Protein AF-A0A7S3YAM1-F1 (afdb_monomer_lite)

Radius of gyration: 39.1 Å; chains: 1; bounding box: 79×46×113 Å

Organism: Heterosigma akashiwo (NCBI:txid2829)

Foldseek 3Di:
DDDPPLVVCLVVLQVVLVVCLVVVNLVSSLVSLVSSLVSLVVVLVPDPDPVVSVVSVVVSVVSVVVSVVSVVVVVVVVPPPDPPDPPDPPPPDDDPDVVPDDDPDPDDDPDDDDDPPVPPDDDDPDDDDDDDDDDDDDDDDD

Sequence (142 aa):
MAVPKAIAELPDIMKISREHALLGNYDKALEYNKKALTRMSQFISTLSDPSRKAKWESIRGEIQEEMDLVQSIADELSSIPKFPGNPKPSITAPDKDPDVWDPPTPREGDGGGDLPAWARGFEPKGGHNDGFRNVGGGRGGF

Secondary structure (DSSP, 8-state):
-PPPHHHHTHHHHHHHHHHHHHTT-HHHHHHHHHHHHHHHHHHHHH---HHHHHHHHHHHHHHHHHHHHHHHHHHHHHHS----PPP---TTS----TTSPPPPPP-----S----GGGS-----------------PPP--

Structure (mmCIF, N/CA/C/O backbone):
data_AF-A0A7S3YAM1-F1
#
_entry.id   AF-A0A7S3YAM1-F1
#
loop_
_atom_site.group_PDB
_atom_site.id
_atom_site.type_symbol
_atom_site.la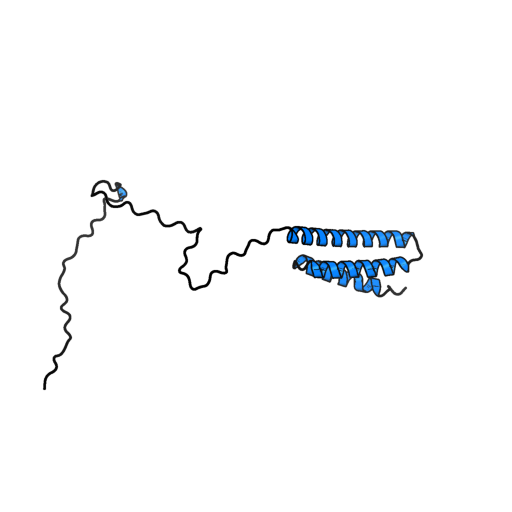bel_atom_id
_atom_site.label_alt_id
_atom_site.label_comp_id
_atom_site.label_asym_id
_atom_site.label_entity_id
_atom_site.label_seq_id
_atom_site.pdbx_PDB_ins_code
_atom_site.Cartn_x
_atom_site.Cartn_y
_atom_site.Cartn_z
_atom_site.occupancy
_atom_site.B_iso_or_equiv
_atom_site.auth_seq_id
_atom_site.auth_comp_id
_atom_site.auth_asym_id
_atom_site.auth_atom_id
_atom_site.pdbx_PDB_model_num
ATOM 1 N N . MET A 1 1 ? -19.502 -11.930 18.952 1.00 46.62 1 MET A N 1
ATOM 2 C CA . MET A 1 1 ? -19.482 -10.634 18.238 1.00 46.62 1 MET A CA 1
ATOM 3 C C . MET A 1 1 ? -19.142 -10.934 16.791 1.00 46.62 1 MET A C 1
ATOM 5 O O . MET A 1 1 ? -18.080 -11.494 16.557 1.00 46.62 1 MET A O 1
ATOM 9 N N . ALA A 1 2 ? -20.053 -10.683 15.850 1.00 51.91 2 ALA A N 1
ATOM 10 C CA . ALA A 1 2 ? -19.755 -10.869 14.432 1.00 51.91 2 ALA A CA 1
ATOM 11 C C . ALA A 1 2 ? -18.686 -9.850 14.019 1.00 51.91 2 ALA A C 1
ATOM 13 O O . ALA A 1 2 ? -18.812 -8.667 14.341 1.00 51.91 2 ALA A O 1
ATOM 14 N N . VAL A 1 3 ? -17.625 -10.308 13.356 1.00 61.12 3 VAL A N 1
ATOM 15 C CA . VAL A 1 3 ? -16.639 -9.398 12.770 1.00 61.12 3 VAL A CA 1
ATOM 16 C C . VAL A 1 3 ? -17.356 -8.676 11.630 1.00 61.12 3 VAL A C 1
ATOM 18 O O . VAL A 1 3 ? -17.924 -9.349 10.765 1.00 61.12 3 VAL A O 1
ATOM 21 N N . PRO A 1 4 ? -17.417 -7.337 11.627 1.00 71.81 4 PRO A N 1
ATOM 22 C CA . PRO A 1 4 ? -18.071 -6.621 10.547 1.00 71.81 4 PRO A CA 1
ATOM 23 C C . PRO A 1 4 ? -17.416 -7.016 9.226 1.00 71.81 4 PRO A C 1
ATOM 25 O O . PRO A 1 4 ? -16.189 -7.049 9.118 1.00 71.81 4 PRO A O 1
ATOM 28 N N . LYS A 1 5 ? -18.245 -7.306 8.218 1.00 72.31 5 LYS A N 1
ATOM 29 C CA . LYS A 1 5 ? -17.811 -7.737 6.880 1.00 72.31 5 LYS A CA 1
ATOM 30 C C . LYS A 1 5 ? -16.713 -6.834 6.296 1.00 72.31 5 LYS A C 1
ATOM 32 O O . LYS A 1 5 ? -15.823 -7.319 5.612 1.00 72.31 5 LYS A O 1
ATOM 37 N N . ALA A 1 6 ? -16.737 -5.545 6.649 1.00 71.50 6 ALA A N 1
ATOM 38 C CA . ALA A 1 6 ? -15.722 -4.559 6.286 1.00 71.50 6 ALA A CA 1
ATOM 39 C C . ALA A 1 6 ? -14.285 -4.955 6.678 1.00 71.50 6 ALA A C 1
ATOM 41 O O . ALA A 1 6 ? -13.365 -4.656 5.926 1.00 71.50 6 ALA A O 1
ATOM 42 N N . ILE A 1 7 ? -14.091 -5.631 7.816 1.00 82.38 7 ILE A N 1
ATOM 43 C CA . ILE A 1 7 ? -12.772 -6.106 8.261 1.00 82.38 7 ILE A CA 1
ATOM 44 C C . ILE A 1 7 ? -12.440 -7.487 7.713 1.00 82.38 7 ILE A C 1
ATOM 46 O O . ILE A 1 7 ? -11.275 -7.762 7.451 1.00 82.38 7 ILE A O 1
ATOM 50 N N . ALA A 1 8 ? -13.438 -8.350 7.527 1.00 87.50 8 ALA A N 1
ATOM 51 C CA . ALA A 1 8 ? -13.202 -9.704 7.033 1.00 87.50 8 ALA A CA 1
ATOM 52 C C . ALA A 1 8 ? -12.570 -9.710 5.629 1.00 87.50 8 ALA A C 1
ATOM 54 O O . ALA A 1 8 ? -11.715 -10.541 5.356 1.00 87.50 8 ALA A O 1
ATOM 55 N N . GLU A 1 9 ? -12.953 -8.758 4.773 1.00 89.62 9 GLU A N 1
ATOM 56 C CA . GLU A 1 9 ? -12.433 -8.616 3.403 1.00 89.62 9 GLU A CA 1
ATOM 57 C C . GLU A 1 9 ? -11.107 -7.831 3.329 1.00 89.62 9 GLU A C 1
ATOM 59 O O . GLU A 1 9 ? -10.471 -7.792 2.277 1.00 89.62 9 GLU A O 1
ATOM 64 N N . LEU A 1 10 ? -10.680 -7.172 4.414 1.00 93.06 10 LEU A N 1
ATOM 65 C CA . LEU A 1 10 ? -9.502 -6.295 4.412 1.00 93.06 10 LEU A CA 1
ATOM 66 C C . LEU A 1 10 ? -8.197 -7.029 4.039 1.00 93.06 10 LEU A C 1
ATOM 68 O O . LEU A 1 10 ? -7.457 -6.494 3.210 1.00 93.06 10 LEU A O 1
ATOM 72 N N . PRO A 1 11 ? -7.900 -8.231 4.579 1.00 93.75 11 PRO A N 1
ATOM 73 C CA . PRO A 1 11 ? -6.684 -8.959 4.221 1.00 93.75 11 PRO A CA 1
ATOM 74 C C . PRO A 1 11 ? -6.625 -9.306 2.732 1.00 93.75 11 PRO A C 1
ATOM 76 O O . PRO A 1 11 ? -5.567 -9.176 2.119 1.00 93.75 11 PRO A O 1
ATOM 79 N N . ASP A 1 12 ? -7.760 -9.685 2.141 1.00 95.44 12 ASP A N 1
ATOM 80 C CA . ASP A 1 12 ? -7.846 -10.025 0.719 1.00 95.44 12 ASP A CA 1
ATOM 81 C C . ASP A 1 12 ? -7.603 -8.791 -0.156 1.00 95.44 12 ASP A C 1
ATOM 83 O O . ASP A 1 12 ? -6.847 -8.852 -1.124 1.00 95.44 12 ASP A O 1
ATOM 87 N N . ILE A 1 13 ? -8.180 -7.644 0.217 1.00 95.12 13 ILE A N 1
ATOM 88 C CA . ILE A 1 13 ? -7.960 -6.370 -0.484 1.00 95.12 13 ILE A CA 1
ATOM 89 C C . ILE A 1 13 ? -6.477 -5.973 -0.432 1.00 95.12 13 ILE A C 1
ATOM 91 O O . ILE A 1 13 ? -5.911 -5.615 -1.464 1.00 95.12 13 ILE A O 1
ATOM 95 N N . MET A 1 14 ? -5.837 -6.070 0.738 1.00 96.56 14 MET A N 1
ATOM 96 C CA . MET A 1 14 ? -4.410 -5.750 0.891 1.00 96.56 14 MET A CA 1
ATOM 97 C C . MET A 1 14 ? -3.519 -6.705 0.097 1.00 96.56 14 MET A C 1
ATOM 99 O O . MET A 1 14 ? -2.543 -6.277 -0.515 1.00 96.56 14 MET A O 1
ATOM 103 N N . LYS A 1 15 ? -3.860 -7.997 0.063 1.00 97.19 15 LYS A N 1
ATOM 104 C CA . LYS A 1 15 ? -3.125 -8.984 -0.729 1.00 97.19 15 LYS A CA 1
ATOM 105 C C . LYS A 1 15 ? -3.174 -8.646 -2.221 1.00 97.19 15 LYS A C 1
ATOM 107 O O . LYS A 1 15 ? -2.126 -8.583 -2.855 1.00 97.19 15 LYS A O 1
ATOM 112 N N . ILE A 1 16 ? -4.363 -8.351 -2.749 1.00 97.38 16 ILE A N 1
ATOM 113 C CA . ILE A 1 16 ? -4.549 -7.964 -4.156 1.00 97.38 16 ILE A CA 1
ATOM 114 C C . ILE A 1 16 ? -3.800 -6.659 -4.474 1.00 97.38 16 ILE A C 1
ATOM 116 O O . ILE A 1 16 ? -3.169 -6.549 -5.525 1.00 97.38 16 ILE A O 1
ATOM 120 N N . SER A 1 17 ? -3.831 -5.683 -3.561 1.00 97.25 17 SER A N 1
ATOM 121 C CA . SER A 1 17 ? -3.077 -4.431 -3.702 1.00 97.25 17 SER A CA 1
ATOM 122 C C . SER A 1 17 ? -1.575 -4.684 -3.883 1.00 97.25 17 SER A C 1
ATOM 124 O O . SER A 1 17 ? -0.971 -4.233 -4.859 1.00 97.25 17 SER A O 1
ATOM 126 N N . ARG A 1 18 ? -0.987 -5.488 -2.989 1.00 97.62 18 ARG A N 1
ATOM 127 C CA . ARG A 1 18 ? 0.440 -5.841 -3.015 1.00 97.62 18 ARG A CA 1
ATOM 128 C C . ARG A 1 18 ? 0.822 -6.642 -4.249 1.00 97.62 18 ARG A C 1
ATOM 130 O O . ARG A 1 18 ? 1.869 -6.387 -4.833 1.00 97.62 18 ARG A O 1
ATOM 137 N N . GLU A 1 19 ? -0.025 -7.575 -4.676 1.00 98.06 19 GLU A N 1
ATOM 138 C CA . GLU A 1 19 ? 0.176 -8.316 -5.924 1.00 98.06 19 GLU A CA 1
ATOM 139 C C . GLU A 1 19 ? 0.239 -7.364 -7.124 1.00 98.06 19 GLU A C 1
ATOM 141 O O . GLU A 1 19 ? 1.152 -7.462 -7.941 1.00 98.06 19 GLU A O 1
ATOM 146 N N . HIS A 1 20 ? -0.668 -6.388 -7.208 1.00 97.69 20 HIS A N 1
ATOM 147 C CA . HIS A 1 20 ? -0.623 -5.383 -8.269 1.00 97.69 20 HIS A CA 1
ATOM 148 C C . HIS A 1 20 ? 0.626 -4.500 -8.207 1.00 97.69 20 HIS A C 1
ATOM 150 O O . HIS A 1 20 ? 1.226 -4.258 -9.256 1.00 97.69 20 HIS A O 1
ATOM 156 N N . ALA A 1 21 ? 1.047 -4.071 -7.015 1.00 97.12 21 ALA A N 1
ATOM 157 C CA . ALA A 1 21 ? 2.267 -3.284 -6.838 1.00 97.12 21 ALA A CA 1
ATOM 158 C C . ALA A 1 21 ? 3.518 -4.064 -7.280 1.00 97.12 21 ALA A C 1
ATOM 160 O O . ALA A 1 21 ? 4.353 -3.530 -8.008 1.00 97.12 21 ALA A O 1
ATOM 161 N N . LEU A 1 22 ? 3.616 -5.348 -6.915 1.00 97.00 22 LEU A N 1
ATOM 162 C CA . LEU A 1 22 ? 4.724 -6.228 -7.308 1.00 97.00 22 LEU A CA 1
ATOM 163 C C . LEU A 1 22 ? 4.761 -6.509 -8.815 1.00 97.00 22 LEU A C 1
ATOM 165 O O . LEU A 1 22 ? 5.835 -6.705 -9.375 1.00 97.00 22 LEU A O 1
ATOM 169 N N . LEU A 1 23 ? 3.605 -6.505 -9.483 1.00 97.38 23 LEU A N 1
ATOM 170 C CA . LEU A 1 23 ? 3.502 -6.636 -10.940 1.00 97.38 23 LEU A CA 1
ATOM 171 C C . LEU A 1 23 ? 3.695 -5.299 -11.683 1.00 97.38 23 LEU A C 1
ATOM 173 O O . LEU A 1 23 ? 3.522 -5.251 -12.901 1.00 97.38 23 LEU A O 1
ATOM 177 N N . GLY A 1 24 ? 4.013 -4.211 -10.971 1.00 95.50 24 GLY A N 1
ATOM 178 C CA . GLY A 1 24 ? 4.215 -2.876 -11.543 1.00 95.50 24 GLY A CA 1
ATOM 179 C C . GLY A 1 24 ? 2.927 -2.162 -11.966 1.00 95.50 24 GLY A C 1
ATOM 180 O O . GLY A 1 24 ? 2.978 -1.137 -12.642 1.00 95.50 24 GLY A O 1
ATOM 181 N N . ASN A 1 25 ? 1.754 -2.681 -11.591 1.00 97.00 25 ASN A N 1
ATOM 182 C CA . ASN A 1 25 ? 0.471 -2.031 -11.848 1.00 97.00 25 ASN A CA 1
ATOM 183 C C . ASN A 1 25 ? 0.091 -1.117 -10.674 1.00 97.00 25 ASN A C 1
ATOM 185 O O . ASN A 1 25 ? -0.807 -1.427 -9.885 1.00 97.00 25 ASN A O 1
ATOM 189 N N . TYR A 1 26 ? 0.808 0.001 -10.553 1.00 97.31 26 TYR A N 1
ATOM 190 C CA . TYR A 1 26 ? 0.658 0.932 -9.433 1.00 97.31 26 TYR A CA 1
ATOM 191 C C . TYR A 1 26 ? -0.725 1.596 -9.391 1.00 97.31 26 TYR A C 1
ATOM 193 O O . TYR A 1 26 ? -1.276 1.755 -8.308 1.00 97.31 26 TYR A O 1
ATOM 201 N N . ASP A 1 27 ? -1.352 1.871 -10.540 1.00 96.25 27 ASP A N 1
ATOM 202 C CA . ASP A 1 27 ? -2.709 2.438 -10.598 1.00 96.25 27 ASP A CA 1
ATOM 203 C C . ASP A 1 27 ? -3.739 1.536 -9.903 1.00 96.25 27 ASP A C 1
ATOM 205 O O . ASP A 1 27 ? -4.510 1.990 -9.052 1.00 96.25 27 ASP A O 1
ATOM 209 N N . LYS A 1 28 ? -3.722 0.231 -10.216 1.00 97.19 28 LYS A N 1
ATOM 210 C CA . LYS A 1 28 ? -4.608 -0.737 -9.555 1.00 97.19 28 LYS A CA 1
ATOM 211 C C . LYS A 1 28 ? -4.255 -0.898 -8.082 1.00 97.19 28 LYS A C 1
ATOM 213 O O . LYS A 1 28 ? -5.161 -0.944 -7.254 1.00 97.19 28 LYS A O 1
ATOM 218 N N . ALA A 1 29 ? -2.968 -0.968 -7.740 1.00 97.06 29 ALA A N 1
ATOM 219 C CA . ALA A 1 29 ? -2.535 -1.060 -6.346 1.00 97.06 29 ALA A CA 1
ATOM 220 C C . ALA A 1 29 ? -3.061 0.123 -5.508 1.00 97.06 29 ALA A C 1
ATOM 222 O O . ALA A 1 29 ? -3.646 -0.074 -4.443 1.00 97.06 29 ALA A O 1
ATOM 223 N N . LEU A 1 30 ? -2.966 1.351 -6.029 1.00 97.38 30 LEU A N 1
ATOM 224 C CA . LEU A 1 30 ? -3.497 2.552 -5.378 1.00 97.38 30 LEU A CA 1
ATOM 225 C C . LEU A 1 30 ? -5.018 2.495 -5.187 1.00 97.38 30 LEU A C 1
ATOM 227 O O . LEU A 1 30 ? -5.516 2.907 -4.138 1.00 97.38 30 LEU A O 1
ATOM 231 N N . GLU A 1 31 ? -5.773 1.977 -6.158 1.00 97.69 31 GLU A N 1
ATOM 232 C CA . GLU A 1 31 ? -7.226 1.801 -6.026 1.00 97.69 31 GLU A CA 1
ATOM 233 C C . GLU A 1 31 ? -7.581 0.840 -4.877 1.00 97.69 31 GLU A C 1
ATOM 235 O O . GLU A 1 31 ? -8.434 1.150 -4.035 1.00 97.69 31 GLU A O 1
ATOM 240 N N . TYR A 1 32 ? -6.892 -0.303 -4.791 1.00 97.19 32 TYR A N 1
ATOM 241 C CA . TYR A 1 32 ? -7.113 -1.274 -3.719 1.00 97.19 32 TYR A CA 1
ATOM 242 C C . TYR A 1 32 ? -6.677 -0.741 -2.347 1.00 97.19 32 TYR A C 1
ATOM 244 O O . TYR A 1 32 ? -7.409 -0.941 -1.374 1.00 97.19 32 TYR A O 1
ATOM 252 N N . ASN A 1 33 ? -5.573 0.007 -2.257 1.00 96.19 33 ASN A N 1
ATOM 253 C CA . ASN A 1 33 ? -5.161 0.675 -1.016 1.00 96.19 33 ASN A CA 1
ATOM 254 C C . ASN A 1 33 ? -6.200 1.709 -0.544 1.00 96.19 33 ASN A C 1
ATOM 256 O O . ASN A 1 33 ? -6.609 1.694 0.619 1.00 96.19 33 ASN A O 1
ATOM 260 N N . LYS A 1 34 ? -6.735 2.544 -1.446 1.00 96.62 34 LYS A N 1
ATOM 261 C CA . LYS A 1 34 ? -7.821 3.494 -1.122 1.00 96.62 34 LYS A CA 1
ATOM 262 C C . LYS A 1 34 ? -9.083 2.780 -0.636 1.00 96.62 34 LYS A C 1
ATOM 264 O O . LYS A 1 34 ? -9.742 3.226 0.312 1.00 96.62 34 LYS A O 1
ATOM 269 N N . LYS A 1 35 ? -9.418 1.642 -1.252 1.00 95.56 35 LYS A N 1
ATOM 270 C CA . LYS A 1 35 ? -10.530 0.787 -0.820 1.00 95.56 35 LYS A CA 1
ATOM 271 C C . LYS A 1 35 ? -10.292 0.228 0.586 1.00 95.56 35 LYS A C 1
ATOM 273 O O . LYS A 1 35 ? -11.210 0.280 1.407 1.00 95.56 35 LYS A O 1
ATOM 278 N N . ALA A 1 36 ? -9.084 -0.257 0.882 1.00 95.50 36 ALA A N 1
ATOM 279 C CA . ALA A 1 36 ? -8.700 -0.747 2.206 1.00 95.50 36 ALA A CA 1
ATOM 280 C C . ALA A 1 36 ? -8.820 0.352 3.276 1.00 95.50 36 ALA A C 1
ATOM 282 O O . ALA A 1 36 ? -9.495 0.144 4.286 1.00 95.50 36 ALA A O 1
ATOM 283 N N . LEU A 1 37 ? -8.279 1.548 3.015 1.00 95.38 37 LEU A N 1
ATOM 284 C CA . LEU A 1 37 ? -8.393 2.706 3.910 1.00 95.38 37 LEU A CA 1
ATOM 285 C C . LEU A 1 37 ? -9.851 3.078 4.187 1.00 95.38 37 LEU A C 1
ATOM 287 O O . LEU A 1 37 ? -10.234 3.280 5.338 1.00 95.38 37 LEU A O 1
ATOM 291 N N . THR A 1 38 ? -10.692 3.096 3.153 1.00 94.38 38 THR A N 1
ATOM 292 C CA . THR A 1 38 ? -12.120 3.410 3.299 1.00 94.38 38 THR A CA 1
ATOM 293 C C . THR A 1 38 ? -12.831 2.390 4.191 1.00 94.38 38 THR A C 1
ATOM 295 O O . THR A 1 38 ? -13.585 2.769 5.091 1.00 94.38 38 THR A O 1
ATOM 298 N N . ARG A 1 39 ? -12.577 1.088 3.990 1.00 92.12 39 ARG A N 1
ATOM 299 C CA . ARG A 1 39 ? -13.130 0.017 4.838 1.00 92.12 39 ARG A CA 1
ATOM 300 C C . ARG A 1 39 ? -12.660 0.133 6.283 1.00 92.12 39 ARG A C 1
ATOM 302 O O . ARG A 1 39 ? -13.461 -0.033 7.203 1.00 92.12 39 ARG A O 1
ATOM 309 N N . MET A 1 40 ? -11.389 0.465 6.474 1.00 92.81 40 MET A N 1
ATOM 310 C CA . MET A 1 40 ? -10.790 0.650 7.786 1.00 92.81 40 MET A CA 1
ATOM 311 C C . MET A 1 40 ? -11.411 1.833 8.536 1.00 92.81 40 MET A C 1
ATOM 313 O O . MET A 1 40 ? -11.838 1.686 9.680 1.00 92.81 40 MET A O 1
ATOM 317 N N . SER A 1 41 ? -11.554 2.988 7.882 1.00 92.75 41 SER A N 1
ATOM 318 C CA . SER A 1 41 ? -12.197 4.168 8.469 1.00 92.75 41 SER A CA 1
ATOM 319 C C . SER A 1 41 ? -13.670 3.921 8.811 1.00 92.75 41 SER A C 1
ATOM 321 O O . SER A 1 41 ? -14.128 4.339 9.875 1.00 92.75 41 SER A O 1
ATOM 323 N N . GLN A 1 42 ? -14.404 3.189 7.961 1.00 91.56 42 GLN A N 1
ATOM 324 C CA . GLN A 1 42 ? -15.775 2.751 8.258 1.00 91.56 42 GLN A CA 1
ATOM 325 C C . GLN A 1 42 ? -15.832 1.866 9.502 1.00 91.56 42 GLN A C 1
ATOM 327 O O . GLN A 1 42 ? -16.756 1.977 10.297 1.00 91.56 42 GLN A O 1
ATOM 332 N N . PHE A 1 43 ? -14.857 0.982 9.695 1.00 91.00 43 PHE A N 1
ATOM 333 C CA . PHE A 1 43 ? -14.817 0.157 10.890 1.00 91.00 43 PHE A CA 1
ATOM 334 C C . PHE A 1 43 ? -14.486 0.971 12.145 1.00 91.00 43 PHE A C 1
ATOM 336 O O . PHE A 1 43 ? -15.174 0.839 13.158 1.00 91.00 43 PHE A O 1
ATOM 343 N N . ILE A 1 44 ? -13.479 1.844 12.083 1.00 91.81 44 ILE A N 1
ATOM 344 C CA . ILE A 1 44 ? -13.066 2.673 13.222 1.00 91.81 44 ILE A CA 1
ATOM 345 C C . ILE A 1 44 ? -14.224 3.555 13.712 1.00 91.81 44 ILE A C 1
ATOM 347 O O . ILE A 1 44 ? -14.400 3.712 14.923 1.00 91.81 44 ILE A O 1
ATOM 351 N N . SER A 1 45 ? -15.060 4.072 12.804 1.00 90.00 45 SER A N 1
ATOM 352 C CA . SER A 1 45 ? -16.225 4.883 13.176 1.00 90.00 45 SER A CA 1
ATOM 353 C C . SER A 1 45 ? -17.298 4.096 13.940 1.00 90.00 45 SER A C 1
ATOM 355 O O . SER A 1 45 ? -17.985 4.677 14.778 1.00 90.00 45 SER A O 1
ATOM 357 N N . THR A 1 46 ? -17.406 2.778 13.726 1.00 89.94 46 THR A N 1
ATOM 358 C CA . THR A 1 46 ? -18.340 1.908 14.472 1.00 89.94 46 THR A CA 1
ATOM 359 C C . THR A 1 46 ? -17.863 1.555 15.878 1.00 89.94 46 THR A C 1
ATOM 361 O O . THR A 1 46 ? -18.654 1.096 16.702 1.00 89.94 46 THR A O 1
ATOM 364 N N . LEU A 1 47 ? -16.578 1.752 16.179 1.00 89.12 47 LEU A N 1
ATOM 365 C CA . LEU A 1 47 ? -16.046 1.476 17.506 1.00 89.12 47 LEU A CA 1
ATOM 366 C C . LEU A 1 47 ? -16.494 2.558 18.495 1.00 89.12 47 LEU A C 1
ATOM 368 O O . LEU A 1 47 ? -16.565 3.742 18.170 1.00 89.12 47 LEU A O 1
ATOM 372 N N . SER A 1 48 ? -16.742 2.166 19.741 1.00 89.88 48 SER A N 1
ATOM 373 C CA . SER A 1 48 ? -17.005 3.104 20.846 1.00 89.88 48 SER A CA 1
ATOM 374 C C . SER A 1 48 ? -15.831 3.186 21.821 1.00 89.88 48 SER A C 1
ATOM 376 O O . SER A 1 48 ? -15.615 4.226 22.430 1.00 89.88 48 SER A O 1
ATOM 378 N N . ASP A 1 49 ? -15.048 2.111 21.931 1.00 91.75 49 ASP A N 1
ATOM 379 C CA . ASP A 1 49 ? -13.921 1.990 22.859 1.00 91.75 49 ASP A CA 1
ATOM 380 C C . ASP A 1 49 ? -12.664 2.735 22.343 1.00 91.75 49 ASP A C 1
ATOM 382 O O . ASP A 1 49 ? -12.131 2.356 21.290 1.00 91.75 49 ASP A O 1
ATOM 386 N N . PRO A 1 50 ? -12.163 3.760 23.067 1.00 90.31 50 PRO A N 1
ATOM 387 C CA . PRO A 1 50 ? -10.983 4.538 22.683 1.00 90.31 50 PRO A CA 1
ATOM 388 C C . PRO A 1 50 ? -9.702 3.709 22.544 1.00 90.31 50 PRO A C 1
ATOM 390 O O . PRO A 1 50 ? -8.929 3.927 21.611 1.00 90.31 50 PRO A O 1
ATOM 393 N N . SER A 1 51 ? -9.485 2.727 23.422 1.00 91.38 51 SER A N 1
ATOM 394 C CA . SER A 1 51 ? -8.266 1.906 23.414 1.00 91.38 51 SER A CA 1
ATOM 395 C C . SER A 1 51 ? -8.206 1.030 22.166 1.00 91.38 51 SER A C 1
ATOM 397 O O . SER A 1 51 ? -7.172 0.906 21.508 1.00 91.38 51 SER A O 1
ATOM 399 N N . ARG A 1 52 ? -9.354 0.459 21.786 1.00 90.19 52 ARG A N 1
ATOM 400 C CA . ARG A 1 52 ? -9.494 -0.278 20.528 1.00 90.19 52 ARG A CA 1
ATOM 401 C C . ARG A 1 52 ? -9.330 0.637 19.324 1.00 90.19 52 ARG A C 1
ATOM 403 O O . ARG A 1 52 ? -8.609 0.261 18.406 1.00 90.19 52 ARG A O 1
ATOM 410 N N . LYS A 1 53 ? -9.951 1.822 19.323 1.00 93.25 53 LYS A N 1
ATOM 411 C CA . LYS A 1 53 ? -9.794 2.795 18.230 1.00 93.25 53 LYS A CA 1
ATOM 412 C C . LYS A 1 53 ? -8.335 3.130 17.964 1.00 93.25 53 LYS A C 1
ATOM 414 O O . LYS A 1 53 ? -7.927 3.050 16.816 1.00 93.25 53 LYS A O 1
ATOM 419 N N . ALA A 1 54 ? -7.555 3.423 19.004 1.00 94.62 54 ALA A N 1
ATOM 420 C CA . ALA A 1 54 ? -6.141 3.763 18.857 1.00 94.62 54 ALA A CA 1
ATOM 421 C C . ALA A 1 54 ? -5.347 2.662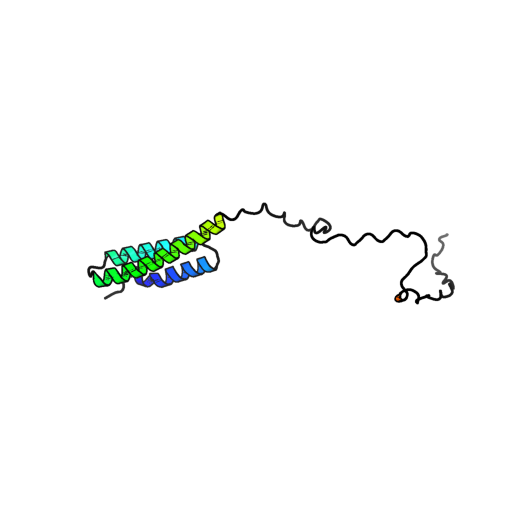 18.133 1.00 94.62 54 ALA A C 1
ATOM 423 O O . ALA A 1 54 ? -4.593 2.946 17.206 1.00 94.62 54 ALA A O 1
ATOM 424 N N . LYS A 1 55 ? -5.578 1.390 18.487 1.00 94.06 55 LYS A N 1
ATOM 425 C CA . LYS A 1 55 ? -4.937 0.254 17.807 1.00 94.06 55 LYS A CA 1
ATOM 426 C C . LY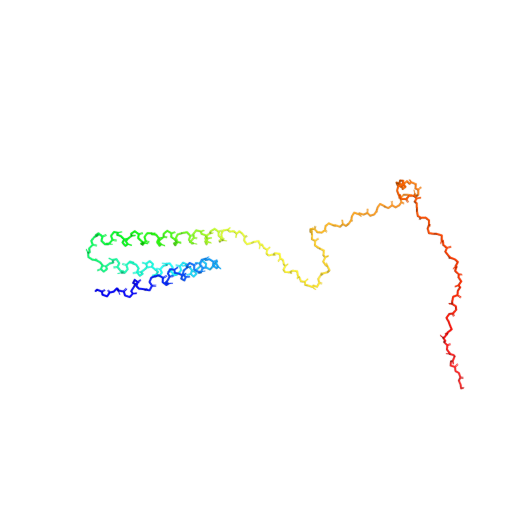S A 1 55 ? -5.293 0.190 16.319 1.00 94.06 55 LYS A C 1
ATOM 428 O O . LYS A 1 55 ? -4.432 -0.071 15.488 1.00 94.06 55 LYS A O 1
ATOM 433 N N . TRP A 1 56 ? -6.562 0.398 15.984 1.00 93.81 56 TRP A N 1
ATOM 434 C CA . TRP A 1 56 ? -7.019 0.339 14.597 1.00 93.81 56 TRP A CA 1
ATOM 435 C C . TRP A 1 56 ? -6.601 1.573 13.785 1.00 93.81 56 TRP A C 1
ATOM 437 O O . TRP A 1 56 ? -6.297 1.433 12.606 1.00 93.81 56 TRP A O 1
ATOM 447 N N . GLU A 1 57 ? -6.499 2.750 14.402 1.00 95.31 57 GLU A N 1
ATOM 448 C CA . GLU A 1 57 ? -5.895 3.932 13.771 1.00 95.31 57 GLU A CA 1
ATOM 449 C C . GLU A 1 57 ? -4.409 3.710 13.459 1.00 95.31 57 GLU A C 1
ATOM 451 O O . GLU A 1 57 ? -3.963 4.100 12.387 1.00 95.31 57 GLU A O 1
ATOM 456 N N . SER A 1 58 ? -3.659 3.010 14.321 1.00 96.19 58 SER A N 1
ATOM 457 C CA . SER A 1 58 ? -2.267 2.627 14.023 1.00 96.19 58 SER A CA 1
ATOM 458 C C . SER A 1 58 ? -2.172 1.791 12.744 1.00 96.19 58 SER A C 1
ATOM 460 O O . SER A 1 58 ? -1.424 2.133 11.836 1.00 96.19 58 SER A O 1
ATOM 462 N N . ILE A 1 59 ? -2.993 0.741 12.631 1.00 94.38 59 ILE A N 1
ATOM 463 C CA . ILE A 1 59 ? -3.017 -0.127 11.439 1.00 94.38 59 ILE A CA 1
ATOM 464 C C . ILE A 1 59 ? -3.456 0.662 10.197 1.00 94.38 59 ILE A C 1
ATOM 466 O O . ILE A 1 59 ? -2.961 0.436 9.099 1.00 94.38 59 ILE A O 1
ATOM 470 N N . ARG A 1 60 ? -4.393 1.605 10.347 1.00 95.06 60 ARG A N 1
ATOM 471 C CA . ARG A 1 60 ? -4.781 2.502 9.251 1.00 95.06 60 ARG A CA 1
ATOM 472 C C . ARG A 1 60 ? -3.599 3.367 8.800 1.00 95.06 60 ARG A C 1
ATOM 474 O O . ARG A 1 60 ? -3.461 3.575 7.600 1.00 95.06 60 ARG A O 1
ATOM 481 N N . GLY A 1 61 ? -2.780 3.844 9.737 1.00 97.19 61 GLY A N 1
ATOM 482 C CA . GLY A 1 61 ? -1.536 4.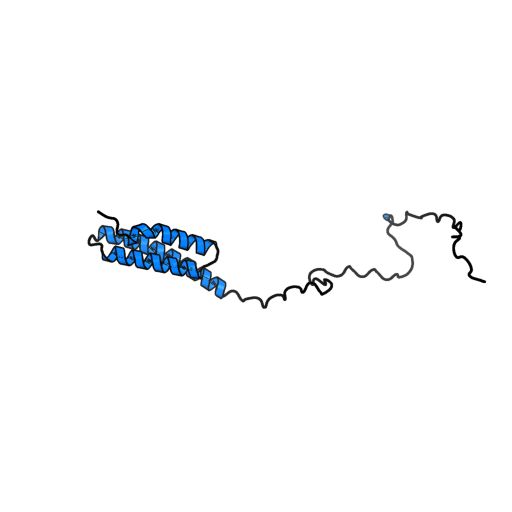561 9.454 1.00 97.19 61 GLY A CA 1
ATOM 483 C C . GLY A 1 61 ? -0.562 3.721 8.630 1.00 97.19 61 GLY A C 1
ATOM 484 O O . GLY A 1 61 ? -0.103 4.183 7.596 1.00 97.19 61 GLY A O 1
ATOM 485 N N . GLU A 1 62 ? -0.354 2.457 8.996 1.00 96.31 62 GLU A N 1
ATOM 486 C CA . GLU A 1 62 ? 0.501 1.535 8.226 1.00 96.31 6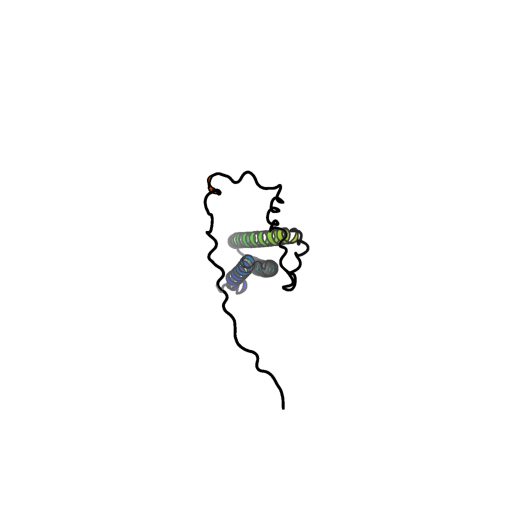2 GLU A CA 1
ATOM 487 C C . GLU A 1 62 ? 0.000 1.346 6.779 1.00 96.31 62 GLU A C 1
ATOM 489 O O . GLU A 1 62 ? 0.784 1.354 5.833 1.00 96.31 62 GLU A O 1
ATOM 494 N N . ILE A 1 63 ? -1.319 1.227 6.574 1.00 95.50 63 ILE A N 1
ATOM 495 C CA . ILE A 1 63 ? -1.909 1.132 5.223 1.00 95.50 63 ILE A CA 1
ATOM 496 C C . ILE A 1 63 ? -1.721 2.446 4.444 1.00 95.50 63 ILE A C 1
ATOM 498 O O . ILE A 1 63 ? -1.536 2.427 3.226 1.00 95.50 63 ILE A O 1
ATOM 502 N N . GLN A 1 64 ? -1.787 3.589 5.129 1.00 97.81 64 GLN A N 1
ATOM 503 C CA . GLN A 1 64 ? -1.563 4.902 4.527 1.00 97.81 64 GLN A CA 1
ATOM 504 C C . GLN A 1 64 ? -0.107 5.052 4.066 1.00 97.81 64 GLN A C 1
ATOM 506 O O . GLN A 1 64 ? 0.114 5.431 2.920 1.00 97.81 64 GLN A O 1
ATOM 511 N N . GLU A 1 65 ? 0.860 4.673 4.902 1.00 97.75 65 GLU A N 1
ATOM 512 C CA . GLU A 1 65 ? 2.285 4.661 4.547 1.00 97.75 65 GLU A CA 1
ATOM 513 C C . GLU A 1 65 ? 2.557 3.780 3.319 1.00 97.75 65 GLU A C 1
ATOM 515 O O . GLU A 1 65 ? 3.288 4.177 2.412 1.00 97.75 65 GLU A O 1
ATOM 520 N N . GLU A 1 66 ? 1.922 2.605 3.240 1.00 95.06 66 GLU A N 1
ATOM 521 C CA . GLU A 1 66 ? 2.040 1.721 2.076 1.00 95.06 66 GLU A CA 1
ATOM 522 C C . GLU A 1 66 ? 1.457 2.360 0.803 1.00 95.06 66 GLU A C 1
ATOM 524 O O . GLU A 1 66 ? 2.034 2.232 -0.277 1.00 95.06 66 GLU A O 1
ATOM 529 N N . MET A 1 67 ? 0.337 3.084 0.903 1.00 97.31 67 MET A N 1
ATOM 530 C CA . MET A 1 67 ? -0.222 3.827 -0.230 1.00 97.31 67 MET A CA 1
ATOM 531 C C . MET A 1 67 ? 0.706 4.954 -0.692 1.00 97.31 67 MET A C 1
ATOM 533 O O . MET A 1 67 ? 0.898 5.112 -1.898 1.00 97.31 67 MET A O 1
ATOM 537 N N . ASP A 1 68 ? 1.280 5.706 0.245 1.00 97.88 68 ASP A N 1
ATOM 538 C CA . ASP A 1 68 ? 2.182 6.820 -0.053 1.00 97.88 68 ASP A CA 1
ATOM 539 C C . ASP A 1 68 ? 3.474 6.322 -0.722 1.00 97.88 68 ASP A C 1
ATOM 541 O O . ASP A 1 68 ? 3.943 6.932 -1.682 1.00 97.88 68 ASP A O 1
ATOM 545 N N . LEU A 1 69 ? 3.989 5.159 -0.304 1.00 97.38 69 LEU A N 1
ATOM 546 C CA . LEU A 1 69 ? 5.109 4.484 -0.967 1.00 97.38 69 LEU A CA 1
ATOM 547 C C . LEU A 1 69 ? 4.773 4.079 -2.411 1.00 97.38 69 LEU A C 1
ATOM 549 O O . LEU A 1 69 ? 5.568 4.280 -3.326 1.00 97.38 69 LEU A O 1
ATOM 553 N N . VAL A 1 70 ? 3.594 3.495 -2.642 1.00 97.19 70 VAL A N 1
ATOM 554 C CA . VAL A 1 70 ? 3.163 3.124 -4.001 1.00 97.19 70 VAL A CA 1
ATOM 555 C C . VAL A 1 70 ? 3.012 4.371 -4.879 1.00 97.19 70 VAL A C 1
ATOM 557 O O . VAL A 1 70 ? 3.387 4.341 -6.052 1.00 97.19 70 VAL A O 1
ATOM 560 N N . GLN A 1 71 ? 2.494 5.467 -4.319 1.00 97.50 71 GLN A N 1
ATOM 561 C CA . GLN A 1 71 ? 2.359 6.738 -5.024 1.00 97.50 71 GLN A CA 1
ATOM 562 C C . GLN A 1 71 ? 3.729 7.325 -5.380 1.00 97.50 71 GLN A C 1
ATOM 564 O O . GLN A 1 71 ? 3.920 7.724 -6.525 1.00 97.50 71 GLN A O 1
ATOM 569 N N . SER A 1 72 ? 4.695 7.316 -4.455 1.00 97.94 72 SER A N 1
ATOM 570 C CA . SER A 1 72 ? 6.036 7.844 -4.727 1.00 97.94 72 SER A CA 1
ATOM 571 C C . SER A 1 72 ? 6.725 7.082 -5.858 1.00 97.94 72 SER A C 1
ATOM 573 O O . SER A 1 72 ? 7.303 7.701 -6.745 1.00 97.94 72 SER A O 1
ATOM 575 N N . ILE A 1 73 ? 6.598 5.750 -5.888 1.00 96.69 73 ILE A N 1
ATOM 576 C CA . ILE A 1 73 ? 7.126 4.923 -6.983 1.00 96.69 73 ILE A CA 1
ATOM 577 C C . ILE A 1 73 ? 6.455 5.292 -8.313 1.00 96.69 73 ILE A C 1
ATOM 579 O O . ILE A 1 73 ? 7.132 5.438 -9.331 1.00 96.69 73 ILE A O 1
ATOM 583 N N . ALA A 1 74 ? 5.128 5.453 -8.326 1.00 95.38 74 ALA A N 1
ATOM 584 C CA . ALA A 1 74 ? 4.399 5.842 -9.532 1.00 95.38 74 ALA A CA 1
ATOM 585 C C . ALA A 1 74 ? 4.843 7.222 -10.049 1.00 95.38 74 ALA A C 1
ATOM 587 O O . ALA A 1 74 ? 5.053 7.396 -11.253 1.00 95.38 74 ALA A O 1
ATOM 588 N N . ASP A 1 75 ? 5.040 8.178 -9.142 1.00 96.19 75 ASP A N 1
ATOM 589 C CA . ASP A 1 75 ? 5.488 9.531 -9.461 1.00 96.19 75 ASP A CA 1
ATOM 590 C C . ASP A 1 75 ? 6.930 9.528 -9.994 1.00 96.19 75 ASP A C 1
ATOM 592 O O . ASP A 1 75 ? 7.200 10.129 -11.038 1.00 96.19 75 ASP A O 1
ATOM 596 N N . GLU A 1 76 ? 7.841 8.788 -9.355 1.00 95.44 76 GLU A N 1
ATOM 597 C CA . GLU A 1 76 ? 9.215 8.592 -9.828 1.00 95.44 76 GLU A CA 1
ATOM 598 C C . GLU A 1 76 ? 9.230 8.024 -11.251 1.00 95.44 76 GLU A C 1
ATOM 600 O O . GLU A 1 76 ? 9.870 8.597 -12.133 1.00 95.44 76 GLU A O 1
ATOM 605 N N . LEU A 1 77 ? 8.456 6.970 -11.522 1.00 92.88 77 LEU A N 1
ATOM 606 C CA . LEU A 1 77 ? 8.348 6.382 -12.861 1.00 92.88 77 LEU A CA 1
ATOM 607 C C . LEU A 1 77 ? 7.744 7.342 -13.890 1.00 92.88 77 LEU A C 1
ATOM 609 O O . LEU A 1 77 ? 8.139 7.316 -15.056 1.00 92.88 77 LEU A O 1
ATOM 613 N N . SER A 1 78 ? 6.805 8.195 -13.477 1.00 90.06 78 SER A N 1
ATOM 614 C CA . SER A 1 78 ? 6.218 9.218 -14.348 1.00 90.06 78 SER A CA 1
ATOM 615 C C . SER A 1 78 ? 7.223 10.313 -14.723 1.00 90.06 78 SER A C 1
ATOM 617 O O . SER A 1 78 ? 7.145 10.873 -15.819 1.00 90.06 78 SER A O 1
ATOM 619 N N . SER A 1 79 ? 8.180 10.587 -13.830 1.00 90.81 79 SER A N 1
ATOM 620 C CA . SER A 1 79 ? 9.232 11.584 -14.024 1.00 90.81 79 SER A CA 1
ATOM 621 C C . SER A 1 79 ? 10.351 11.103 -14.949 1.00 90.81 79 SER A C 1
ATOM 623 O O . SER A 1 79 ? 11.050 11.928 -15.541 1.00 90.81 79 SER A O 1
ATOM 625 N N . ILE A 1 80 ? 10.510 9.781 -15.111 1.00 90.88 80 ILE A N 1
ATOM 626 C CA . ILE A 1 80 ? 11.513 9.217 -16.013 1.00 90.88 80 ILE A CA 1
ATOM 627 C C . ILE A 1 80 ? 11.153 9.634 -17.445 1.00 90.88 80 ILE A C 1
ATOM 629 O O . ILE A 1 80 ? 10.077 9.280 -17.944 1.00 90.88 80 ILE A O 1
ATOM 633 N N . PRO A 1 81 ? 12.040 10.369 -18.144 1.00 84.62 81 PRO A N 1
ATOM 634 C CA . PRO A 1 81 ? 11.790 10.749 -19.519 1.00 84.62 81 PRO A CA 1
ATOM 635 C C . PRO A 1 81 ? 11.628 9.480 -20.350 1.00 84.62 81 PRO A C 1
ATOM 637 O O . PRO A 1 81 ? 12.510 8.621 -20.403 1.00 84.62 81 PRO A O 1
ATOM 640 N N . LYS A 1 82 ? 10.481 9.360 -21.016 1.00 79.50 82 LYS A N 1
ATOM 641 C CA . LYS A 1 82 ? 10.273 8.313 -22.011 1.00 79.50 82 LYS A CA 1
ATOM 642 C C . LYS A 1 82 ? 11.264 8.592 -23.128 1.00 79.50 82 LYS A C 1
ATOM 644 O O . LYS A 1 82 ? 11.087 9.565 -23.862 1.00 79.50 82 LYS A O 1
ATOM 649 N N . PHE A 1 83 ? 12.318 7.783 -23.225 1.00 70.31 83 PHE A N 1
ATOM 650 C CA . PHE A 1 83 ? 13.230 7.855 -24.359 1.00 70.31 83 PHE A CA 1
ATOM 651 C C . PHE A 1 83 ? 12.376 7.835 -25.632 1.00 70.31 83 PHE A C 1
ATOM 653 O O . PHE A 1 83 ? 11.509 6.957 -25.746 1.00 70.31 83 PHE A O 1
ATOM 660 N N . PRO A 1 84 ? 12.541 8.801 -26.557 1.00 63.78 84 PRO A N 1
ATOM 661 C CA . PRO A 1 84 ? 11.914 8.692 -27.862 1.00 63.78 84 PRO A CA 1
ATOM 662 C C . PRO A 1 84 ? 12.368 7.346 -28.414 1.00 63.78 84 PRO A C 1
ATOM 664 O O . PRO A 1 84 ? 13.568 7.096 -28.512 1.00 63.78 84 PRO A O 1
ATOM 667 N N . GLY A 1 85 ? 11.407 6.438 -28.593 1.00 55.72 85 GLY A N 1
ATOM 668 C CA . GLY A 1 85 ? 11.697 5.027 -28.781 1.00 55.72 85 GLY A CA 1
ATOM 669 C C . GLY A 1 85 ? 12.763 4.840 -29.848 1.00 55.72 85 GLY A C 1
ATOM 670 O O . GLY A 1 85 ? 12.674 5.437 -30.921 1.00 55.72 85 GLY A O 1
ATOM 671 N N . ASN A 1 86 ? 13.744 3.985 -29.560 1.00 56.28 86 ASN A N 1
ATOM 672 C CA . ASN A 1 86 ? 14.494 3.360 -30.630 1.00 56.28 86 ASN A CA 1
ATOM 673 C C . ASN A 1 86 ? 13.434 2.766 -31.577 1.00 56.28 86 ASN A C 1
ATOM 675 O O . ASN A 1 86 ? 12.577 2.004 -31.099 1.00 56.28 86 ASN A O 1
ATOM 679 N N . PRO A 1 87 ? 13.372 3.170 -32.857 1.00 51.50 87 PRO A N 1
ATOM 680 C CA . PRO A 1 87 ? 12.437 2.560 -33.784 1.00 51.50 87 PRO A CA 1
ATOM 681 C C . PRO A 1 87 ? 12.664 1.052 -33.707 1.00 51.50 87 PRO A C 1
ATOM 683 O O . PRO A 1 87 ? 13.806 0.594 -33.732 1.00 51.50 87 PRO A O 1
ATOM 686 N N . LYS A 1 88 ? 11.581 0.280 -33.548 1.00 55.75 88 LYS A N 1
ATOM 687 C CA . LYS A 1 88 ? 11.634 -1.179 -33.696 1.00 55.75 88 LYS A CA 1
ATOM 688 C C . LYS A 1 88 ? 12.491 -1.465 -34.934 1.00 55.75 88 LYS A C 1
ATOM 690 O O . LYS A 1 88 ? 12.148 -0.900 -35.977 1.00 55.75 88 LYS A O 1
ATOM 695 N N . PRO A 1 89 ? 13.568 -2.267 -34.859 1.00 47.16 89 PRO A N 1
ATOM 696 C CA . PRO A 1 89 ? 14.313 -2.613 -36.055 1.00 47.16 89 PRO A CA 1
ATOM 697 C C . PRO A 1 89 ? 13.325 -3.306 -36.992 1.00 47.16 89 PRO A C 1
ATOM 699 O O . PRO A 1 89 ? 12.817 -4.393 -36.712 1.00 47.16 89 PRO A O 1
ATOM 702 N N . SER A 1 90 ? 12.950 -2.604 -38.061 1.00 48.22 90 SER A N 1
ATOM 703 C CA . SER A 1 90 ? 12.241 -3.211 -39.172 1.00 48.22 90 SER A CA 1
ATOM 704 C C . SER A 1 90 ? 13.168 -4.305 -39.673 1.00 48.22 90 SER A C 1
ATOM 706 O O . SER A 1 90 ? 14.294 -4.005 -40.060 1.00 48.22 90 SER A O 1
ATOM 708 N N . ILE A 1 91 ? 12.706 -5.554 -39.657 1.00 55.19 91 ILE A N 1
ATOM 709 C CA . ILE A 1 91 ? 13.407 -6.778 -40.098 1.00 55.19 91 ILE A CA 1
ATOM 710 C C . ILE A 1 91 ? 13.711 -6.769 -41.625 1.00 55.19 91 ILE A C 1
ATOM 712 O O . ILE A 1 91 ? 13.783 -7.786 -42.303 1.00 55.19 91 ILE A O 1
ATOM 716 N N . THR A 1 92 ? 13.874 -5.588 -42.217 1.00 53.66 92 THR A N 1
ATOM 717 C CA . THR A 1 92 ? 14.069 -5.362 -43.651 1.00 53.66 92 THR A CA 1
ATOM 718 C C . THR A 1 92 ? 15.216 -4.401 -43.968 1.00 53.66 92 THR A C 1
ATOM 720 O O . THR A 1 92 ? 15.345 -3.991 -45.118 1.00 53.66 92 THR A O 1
ATOM 723 N N . ALA A 1 93 ? 16.061 -4.041 -43.000 1.00 54.12 93 ALA A N 1
ATOM 724 C CA . ALA A 1 93 ? 17.312 -3.330 -43.263 1.00 54.12 93 ALA A CA 1
ATOM 725 C C . ALA A 1 93 ? 18.496 -4.256 -42.936 1.00 54.12 93 ALA A C 1
ATOM 727 O O . ALA A 1 93 ? 18.463 -4.882 -41.880 1.00 54.12 93 ALA A O 1
ATOM 728 N N . PRO A 1 94 ? 19.515 -4.380 -43.809 1.00 54.53 94 PRO A N 1
ATOM 729 C CA . PRO A 1 94 ? 20.720 -5.126 -43.470 1.00 54.53 94 PRO A CA 1
ATOM 730 C C . PRO A 1 94 ? 21.365 -4.475 -42.243 1.00 54.53 94 PRO A C 1
ATOM 732 O O . PRO A 1 94 ? 21.645 -3.274 -42.255 1.00 54.53 94 PRO A O 1
ATOM 735 N N . ASP A 1 95 ? 21.530 -5.275 -41.192 1.00 59.81 95 ASP A N 1
ATOM 736 C CA . ASP A 1 95 ? 22.017 -4.892 -39.871 1.00 59.81 95 ASP A CA 1
ATOM 737 C C . ASP A 1 95 ? 23.323 -4.086 -39.955 1.00 59.81 95 ASP A C 1
ATOM 739 O O . ASP A 1 95 ? 24.400 -4.619 -40.217 1.00 59.81 95 ASP A O 1
ATOM 743 N N . LYS A 1 96 ? 23.221 -2.775 -39.731 1.00 59.09 96 LYS A N 1
ATOM 744 C CA . LYS A 1 96 ? 24.343 -1.912 -39.352 1.00 59.09 96 LYS A CA 1
ATOM 745 C C . LYS A 1 96 ? 24.080 -1.446 -37.932 1.00 59.09 96 LYS A C 1
ATOM 747 O O . LYS A 1 96 ? 23.527 -0.370 -37.714 1.00 59.09 96 LYS A O 1
ATOM 752 N N . ASP A 1 97 ? 24.370 -2.332 -36.992 1.00 64.00 97 ASP A N 1
ATOM 753 C CA . ASP A 1 97 ? 24.300 -2.043 -35.567 1.00 64.00 97 ASP A CA 1
ATOM 754 C C . ASP A 1 97 ? 25.324 -0.933 -35.231 1.00 64.00 97 ASP A C 1
ATOM 756 O O . ASP A 1 97 ? 26.503 -1.089 -35.553 1.00 64.00 97 ASP A O 1
ATOM 760 N N . PRO A 1 98 ? 24.898 0.207 -34.653 1.00 61.72 98 PRO A N 1
ATOM 761 C CA . PRO A 1 98 ? 25.778 1.334 -34.346 1.00 61.72 98 PRO A CA 1
ATOM 762 C C . PRO A 1 98 ? 26.842 1.032 -33.277 1.00 61.72 98 PRO A C 1
ATOM 764 O O . PRO A 1 98 ? 27.822 1.772 -33.204 1.00 61.72 98 PRO A O 1
ATOM 767 N N . ASP A 1 99 ? 26.688 -0.043 -32.495 1.00 63.66 99 ASP A N 1
ATOM 768 C CA . ASP A 1 99 ? 27.689 -0.492 -31.515 1.00 63.66 99 ASP A CA 1
ATOM 769 C C . ASP A 1 99 ? 28.634 -1.568 -32.090 1.00 63.66 99 ASP A C 1
ATOM 771 O O . ASP A 1 99 ? 29.613 -1.969 -31.451 1.00 63.66 99 ASP A O 1
ATOM 775 N N . VAL A 1 100 ? 28.381 -2.021 -33.322 1.00 73.44 100 VAL A N 1
ATOM 776 C CA . VAL A 1 100 ? 29.260 -2.929 -34.062 1.00 73.44 100 VAL A CA 1
ATOM 777 C C . VAL A 1 100 ? 30.211 -2.083 -34.898 1.00 73.44 100 VAL A C 1
ATOM 779 O O . VAL A 1 100 ? 29.906 -1.658 -36.009 1.00 73.44 100 VAL A O 1
ATOM 782 N N . TRP A 1 101 ? 31.382 -1.807 -34.328 1.00 75.12 101 TRP A N 1
ATOM 783 C CA . TRP A 1 101 ? 32.434 -1.069 -35.018 1.00 75.12 101 TRP A CA 1
ATOM 784 C C . TRP A 1 101 ? 32.879 -1.821 -36.277 1.00 75.12 101 TRP A C 1
ATOM 786 O O . TRP A 1 101 ? 33.100 -3.036 -36.235 1.00 75.12 101 TRP A O 1
ATOM 796 N N . ASP A 1 102 ? 33.047 -1.096 -37.383 1.00 72.94 102 ASP A N 1
ATOM 797 C CA . ASP A 1 102 ? 33.557 -1.683 -38.619 1.00 72.94 102 ASP A CA 1
ATOM 798 C C . ASP A 1 102 ? 34.940 -2.323 -38.378 1.00 72.94 102 ASP A C 1
ATOM 800 O O . ASP A 1 102 ? 35.757 -1.784 -37.618 1.00 72.94 102 ASP A O 1
ATOM 804 N N . PRO A 1 103 ? 35.240 -3.470 -39.015 1.00 69.00 103 PRO A N 1
ATOM 805 C CA . PRO A 1 103 ? 36.554 -4.083 -38.906 1.00 69.00 103 PRO A CA 1
ATOM 806 C C . PRO A 1 103 ? 37.635 -3.087 -39.358 1.00 69.00 103 PRO A C 1
ATOM 808 O O . PRO A 1 103 ? 37.411 -2.328 -40.306 1.00 69.00 103 PRO A O 1
ATOM 811 N N . PRO A 1 104 ? 38.816 -3.075 -38.709 1.00 64.81 104 PRO A N 1
ATOM 812 C CA . PRO A 1 104 ? 39.887 -2.159 -39.077 1.00 64.81 104 PRO A CA 1
ATOM 813 C C . PRO A 1 104 ? 40.229 -2.332 -40.559 1.00 64.81 104 PRO A C 1
ATOM 815 O O . PRO A 1 104 ? 40.373 -3.459 -41.041 1.00 64.81 104 PRO A O 1
ATOM 818 N N . THR A 1 105 ? 40.347 -1.214 -41.279 1.00 63.38 105 THR A N 1
ATOM 819 C CA . THR A 1 105 ? 40.680 -1.213 -42.704 1.00 63.38 105 THR A CA 1
ATOM 820 C C . THR A 1 105 ? 41.973 -2.001 -42.924 1.00 63.38 105 THR A C 1
ATOM 822 O O . THR A 1 105 ? 42.988 -1.696 -42.285 1.00 63.38 105 THR A O 1
ATOM 825 N N . PRO A 1 106 ? 41.967 -3.032 -43.794 1.00 62.84 106 PRO A N 1
ATOM 826 C CA . PRO A 1 106 ? 43.185 -3.738 -44.150 1.00 62.84 106 PRO A CA 1
ATOM 827 C C . PRO A 1 106 ? 44.218 -2.723 -44.626 1.00 62.84 106 PRO A C 1
ATOM 829 O O . PRO A 1 106 ? 43.910 -1.883 -45.470 1.00 62.84 106 PRO A O 1
ATOM 832 N N . ARG A 1 107 ? 45.430 -2.778 -44.064 1.00 56.47 107 ARG A N 1
ATOM 833 C CA . ARG A 1 107 ? 46.537 -1.929 -44.504 1.00 56.47 107 ARG A CA 1
ATOM 834 C C . ARG A 1 107 ? 46.730 -2.165 -45.998 1.00 56.47 107 ARG A C 1
ATOM 836 O O . ARG A 1 107 ? 47.116 -3.265 -46.393 1.00 56.47 107 ARG A O 1
ATOM 843 N N . GLU A 1 108 ? 46.404 -1.157 -46.802 1.00 54.44 108 GLU A N 1
ATOM 844 C CA . GLU A 1 108 ? 46.646 -1.183 -48.238 1.00 54.44 108 GLU A CA 1
ATOM 845 C C . GLU A 1 108 ? 48.124 -1.499 -48.447 1.00 54.44 108 GLU A C 1
ATOM 847 O O . GLU A 1 108 ? 48.996 -0.955 -47.763 1.00 54.44 108 GLU A O 1
ATOM 852 N N . GLY A 1 109 ? 48.381 -2.485 -49.302 1.00 52.34 109 GLY A N 1
ATOM 853 C CA . GLY A 1 109 ? 49.716 -2.990 -49.544 1.00 52.34 109 GLY A CA 1
ATOM 854 C C . GLY A 1 109 ? 50.610 -1.888 -50.087 1.00 52.34 109 GLY A C 1
ATOM 855 O O . GLY A 1 109 ? 50.613 -1.641 -51.288 1.00 52.34 109 GLY A O 1
ATOM 856 N N . ASP A 1 110 ? 51.420 -1.296 -49.217 1.00 45.97 110 ASP A N 1
ATOM 857 C CA . ASP A 1 110 ? 52.749 -0.894 -49.635 1.00 45.97 110 ASP A CA 1
ATOM 858 C C . ASP A 1 110 ? 53.574 -2.169 -49.774 1.00 45.97 110 ASP A C 1
ATOM 860 O O . ASP A 1 110 ? 53.534 -3.066 -48.924 1.00 45.97 110 ASP A O 1
ATOM 864 N N . GLY A 1 111 ? 54.200 -2.290 -50.936 1.00 48.75 111 GLY A N 1
ATOM 865 C CA . GLY A 1 111 ? 54.735 -3.530 -51.462 1.00 48.75 111 GLY A CA 1
ATOM 866 C C . GLY A 1 111 ? 55.636 -4.292 -50.493 1.00 48.75 111 GLY A C 1
ATOM 867 O O . GLY A 1 111 ? 56.375 -3.722 -49.700 1.00 48.75 111 GLY A O 1
ATOM 868 N N . GLY A 1 112 ? 55.551 -5.617 -50.629 1.00 54.53 112 GLY A N 1
ATOM 869 C CA . GLY A 1 112 ? 56.480 -6.639 -50.154 1.00 54.53 112 GLY A CA 1
ATOM 870 C C . GLY A 1 112 ? 57.661 -6.179 -49.302 1.00 54.53 112 GLY A C 1
ATOM 871 O O . GLY A 1 112 ? 58.655 -5.684 -49.820 1.00 54.53 112 GLY A O 1
ATOM 872 N N . GLY A 1 113 ? 57.604 -6.509 -48.017 1.00 53.91 113 GLY A N 1
ATOM 873 C CA . GLY A 1 113 ? 58.776 -6.497 -47.154 1.00 53.91 113 GLY A CA 1
ATOM 874 C C . GLY A 1 113 ? 58.417 -6.099 -45.741 1.00 53.91 113 GLY A C 1
ATOM 875 O O . GLY A 1 113 ? 58.539 -4.940 -45.396 1.00 53.91 113 GLY A O 1
ATOM 876 N N . ASP A 1 114 ? 57.908 -7.062 -44.969 1.00 63.12 114 ASP A N 1
ATOM 877 C CA . ASP A 1 114 ? 58.205 -7.275 -43.541 1.00 63.12 114 ASP A CA 1
ATOM 878 C C . ASP A 1 114 ? 57.031 -7.971 -42.848 1.00 63.12 114 ASP A C 1
ATOM 880 O O . ASP A 1 114 ? 56.310 -7.419 -42.018 1.00 63.12 114 ASP A O 1
ATOM 884 N N . LEU A 1 115 ? 56.849 -9.249 -43.190 1.00 60.53 115 LEU A N 1
ATOM 885 C CA . LEU A 1 115 ? 56.045 -10.147 -42.372 1.00 60.53 115 LEU A CA 1
ATOM 886 C C . LEU A 1 115 ? 56.849 -10.543 -41.113 1.00 60.53 115 LEU A C 1
ATOM 888 O O . LEU A 1 115 ? 58.044 -10.861 -41.214 1.00 60.53 115 LEU A O 1
ATOM 892 N N . PRO A 1 116 ? 56.226 -10.562 -39.921 1.00 58.28 116 PRO A N 1
ATOM 893 C CA . PRO A 1 116 ? 56.870 -11.024 -38.693 1.00 58.28 116 PRO A CA 1
ATOM 894 C C . PRO A 1 116 ? 57.329 -12.487 -38.822 1.00 58.28 116 PRO A C 1
ATOM 896 O O . PRO A 1 116 ? 56.770 -13.264 -39.591 1.00 58.28 116 PRO A O 1
ATOM 899 N N . ALA A 1 117 ? 58.373 -12.878 -38.080 1.00 57.94 117 ALA A N 1
ATOM 900 C CA . ALA A 1 117 ? 59.065 -14.166 -38.251 1.00 57.94 117 ALA A CA 1
ATOM 901 C C . ALA A 1 117 ? 58.149 -15.405 -38.171 1.00 57.94 117 ALA A C 1
ATOM 903 O O . ALA A 1 117 ? 58.416 -16.399 -38.839 1.00 57.94 117 ALA A O 1
ATOM 904 N N . TRP A 1 118 ? 57.045 -15.327 -37.423 1.00 61.41 118 TRP A N 1
ATOM 905 C CA . TRP A 1 118 ? 56.059 -16.406 -37.318 1.00 61.41 118 TRP A CA 1
ATOM 906 C C . TRP A 1 118 ? 55.233 -16.624 -38.603 1.00 61.41 118 TRP A C 1
ATOM 908 O O . TRP A 1 118 ? 54.675 -17.700 -38.784 1.00 61.41 118 TRP A O 1
ATOM 918 N N . ALA A 1 119 ? 55.179 -15.638 -39.506 1.00 58.38 119 ALA A N 1
ATOM 919 C CA . ALA A 1 119 ? 54.410 -15.670 -40.754 1.00 58.38 119 ALA A CA 1
ATOM 920 C C . ALA A 1 119 ? 55.265 -15.977 -42.005 1.00 58.38 119 ALA A C 1
ATOM 922 O O . ALA A 1 119 ? 54.7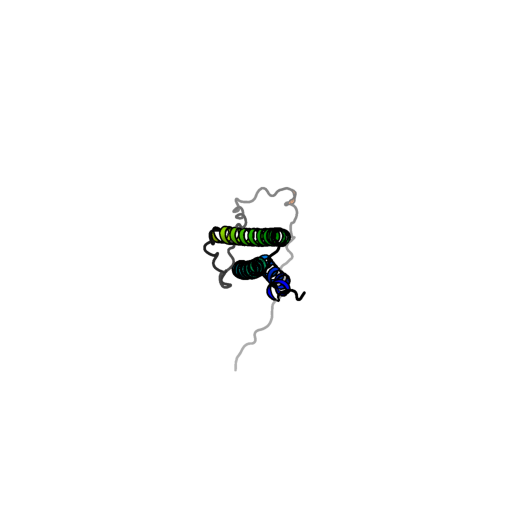43 -16.023 -43.116 1.00 58.38 119 ALA A O 1
ATOM 923 N N . ARG A 1 120 ? 56.576 -16.218 -41.855 1.00 57.53 120 ARG A N 1
ATOM 924 C CA . ARG A 1 120 ? 57.516 -16.489 -42.966 1.00 57.53 120 ARG A CA 1
ATOM 925 C C . ARG A 1 120 ? 57.567 -17.957 -43.440 1.00 57.53 120 ARG A C 1
ATOM 927 O O . ARG A 1 120 ? 58.505 -18.326 -44.135 1.00 57.53 120 ARG A O 1
ATOM 934 N N . GLY A 1 121 ? 56.604 -18.805 -43.071 1.00 55.56 121 GLY A N 1
ATOM 935 C CA . GLY A 1 121 ? 56.815 -20.262 -43.071 1.00 55.56 121 GLY A CA 1
ATOM 936 C C . GLY A 1 121 ? 55.750 -21.162 -43.696 1.00 55.56 121 GLY A C 1
ATOM 937 O O . GLY A 1 121 ? 55.696 -22.324 -43.312 1.00 55.56 121 GLY A O 1
ATOM 938 N N . PHE A 1 122 ? 54.918 -20.695 -44.630 1.00 48.72 122 PHE A N 1
ATOM 939 C CA . PHE A 1 122 ? 54.031 -21.592 -45.387 1.00 48.72 122 PHE A CA 1
ATOM 940 C C . PHE A 1 122 ? 54.050 -21.261 -46.884 1.00 48.72 122 PHE A C 1
ATOM 942 O O . PHE A 1 122 ? 53.248 -20.471 -47.370 1.00 48.72 122 PHE A O 1
ATOM 949 N N . GLU A 1 123 ? 54.966 -21.889 -47.624 1.00 51.56 123 GLU A N 1
ATOM 950 C CA . GLU A 1 123 ? 54.842 -22.043 -49.077 1.00 51.56 123 GLU A CA 1
ATOM 951 C C . GLU A 1 123 ? 53.910 -23.232 -49.376 1.00 51.56 123 GLU A C 1
ATOM 953 O O . GLU A 1 123 ? 54.277 -24.378 -49.094 1.00 51.56 123 GLU A O 1
ATOM 958 N N . PRO A 1 124 ? 52.727 -23.036 -49.982 1.00 43.81 124 PRO A N 1
ATOM 959 C CA . PRO A 1 124 ? 52.034 -24.134 -50.631 1.00 43.81 124 PRO A CA 1
ATOM 960 C C . PRO A 1 124 ? 52.711 -24.388 -51.985 1.00 43.81 124 PRO A C 1
ATOM 962 O O . PRO A 1 124 ? 52.585 -23.597 -52.919 1.00 43.81 124 PRO A O 1
ATOM 965 N N . LYS A 1 125 ? 53.446 -25.502 -52.107 1.00 41.88 125 LYS A N 1
ATOM 966 C CA . LYS A 1 125 ? 53.940 -26.000 -53.401 1.00 41.88 125 LYS A CA 1
ATOM 967 C C . LYS A 1 125 ? 52.749 -26.223 -54.340 1.00 41.88 125 LYS A C 1
ATOM 969 O O . LYS A 1 125 ? 51.977 -27.160 -54.149 1.00 41.88 125 LYS A O 1
ATOM 974 N N . GLY A 1 126 ? 52.614 -25.356 -55.344 1.00 41.62 126 GLY A N 1
ATOM 975 C CA . GLY A 1 126 ? 51.613 -25.461 -56.402 1.00 41.62 126 GLY A CA 1
ATOM 976 C C . GLY A 1 126 ? 51.739 -26.783 -57.160 1.00 41.62 126 GLY A C 1
ATOM 977 O O . GLY A 1 126 ? 52.750 -27.045 -57.812 1.00 41.62 126 GLY A O 1
ATOM 978 N N . GLY A 1 127 ? 50.707 -27.619 -57.034 1.00 40.38 127 GLY A N 1
ATOM 979 C CA . GLY A 1 127 ? 50.526 -28.851 -57.792 1.00 40.38 127 GLY A CA 1
ATOM 980 C C . GLY A 1 127 ? 50.216 -28.575 -59.263 1.00 40.38 127 GLY A C 1
ATOM 981 O O . GLY A 1 127 ? 49.580 -27.580 -59.607 1.00 40.38 127 GLY A O 1
ATOM 982 N N . HIS A 1 128 ? 50.708 -29.474 -60.114 1.00 41.19 128 HIS A N 1
ATOM 983 C CA . HIS A 1 128 ? 50.544 -29.491 -61.564 1.00 41.19 128 HIS A CA 1
ATOM 984 C C . HIS A 1 128 ? 49.072 -29.398 -61.998 1.00 41.19 128 HIS A C 1
ATOM 986 O O . HIS A 1 128 ? 48.206 -30.087 -61.463 1.00 41.19 128 HIS A O 1
ATOM 992 N N . ASN A 1 129 ? 48.816 -28.558 -63.000 1.00 48.38 129 ASN A N 1
ATOM 993 C CA . ASN A 1 129 ? 47.523 -28.399 -63.654 1.00 48.38 129 ASN A CA 1
ATOM 994 C C . ASN A 1 129 ? 47.418 -29.392 -64.823 1.00 48.38 129 ASN A C 1
ATOM 996 O O . ASN A 1 129 ? 47.805 -29.058 -65.942 1.00 48.38 129 ASN A O 1
ATOM 1000 N N . ASP A 1 130 ? 46.916 -30.600 -64.560 1.00 42.22 130 ASP A N 1
ATOM 1001 C CA . ASP A 1 130 ? 46.538 -31.553 -65.606 1.00 42.22 130 ASP A CA 1
ATOM 1002 C C . ASP A 1 130 ? 45.024 -31.507 -65.838 1.00 42.22 130 ASP A C 1
ATOM 1004 O O . ASP A 1 130 ? 44.200 -31.770 -64.958 1.00 42.22 130 ASP A O 1
ATOM 1008 N N . GLY A 1 131 ? 44.674 -31.099 -67.058 1.00 42.09 131 GLY A N 1
ATOM 1009 C CA . GLY A 1 131 ? 43.322 -30.772 -67.474 1.00 42.09 131 GLY A CA 1
ATOM 1010 C C . GLY A 1 131 ? 42.376 -31.968 -67.519 1.00 42.09 131 GLY A C 1
ATOM 1011 O O . GLY A 1 131 ? 42.571 -32.922 -68.272 1.00 42.09 131 GLY A O 1
ATOM 1012 N N . PHE A 1 132 ? 41.251 -31.833 -66.822 1.00 34.50 132 PHE A N 1
ATOM 1013 C CA . PHE A 1 132 ? 40.060 -32.633 -67.076 1.00 34.50 132 PHE A CA 1
ATOM 1014 C C . PHE A 1 132 ? 39.209 -31.962 -68.161 1.00 34.50 132 PHE A C 1
ATOM 1016 O O . PHE A 1 132 ? 38.485 -30.996 -67.922 1.00 34.50 132 PHE A O 1
ATOM 1023 N N . ARG A 1 133 ? 39.306 -32.494 -69.386 1.00 42.31 133 ARG A N 1
ATOM 1024 C CA . ARG A 1 133 ? 38.349 -32.250 -70.475 1.00 42.31 133 ARG A CA 1
ATOM 1025 C C . ARG A 1 133 ? 36.979 -32.792 -70.061 1.00 42.31 133 ARG A C 1
ATOM 1027 O O . ARG A 1 133 ? 36.790 -34.004 -70.014 1.00 42.31 133 ARG A O 1
ATOM 1034 N N . ASN A 1 134 ? 36.026 -31.900 -69.808 1.00 40.47 134 ASN A N 1
ATOM 1035 C CA . ASN A 1 134 ? 34.620 -32.267 -69.680 1.00 40.47 134 ASN A CA 1
ATOM 1036 C C . ASN A 1 134 ? 34.007 -32.430 -71.083 1.00 40.47 134 ASN A C 1
ATOM 1038 O O . ASN A 1 134 ? 33.958 -31.484 -71.870 1.00 40.47 134 ASN A O 1
ATOM 1042 N N . VAL A 1 135 ? 33.602 -33.658 -71.402 1.00 43.47 135 VAL A N 1
ATOM 1043 C CA . VAL A 1 135 ? 32.886 -34.051 -72.619 1.00 43.47 135 VAL A CA 1
ATOM 1044 C C . VAL A 1 135 ? 31.391 -33.907 -72.354 1.00 43.47 135 VAL A C 1
ATOM 1046 O O . VAL A 1 135 ? 30.862 -34.578 -71.475 1.00 43.47 135 VAL A O 1
ATOM 1049 N N . GLY A 1 136 ? 30.689 -33.099 -73.150 1.00 34.44 136 GLY A N 1
ATOM 1050 C CA . GLY A 1 136 ? 29.226 -33.135 -73.171 1.00 34.44 136 GLY A CA 1
ATOM 1051 C C . GLY A 1 136 ? 28.581 -31.930 -73.844 1.00 34.44 136 GLY A C 1
ATOM 1052 O O . GLY A 1 136 ? 28.472 -30.870 -73.241 1.00 34.44 136 GLY A O 1
ATOM 1053 N N . GLY A 1 137 ? 28.114 -32.103 -75.082 1.00 36.94 137 GLY A N 1
ATOM 1054 C CA . GLY A 1 137 ? 27.312 -31.097 -75.785 1.00 36.94 137 GLY A CA 1
ATOM 1055 C C . GLY A 1 137 ? 27.039 -31.484 -77.234 1.00 36.94 137 GLY A C 1
ATOM 1056 O O . GLY A 1 137 ? 27.710 -31.002 -78.142 1.00 36.94 137 GLY A O 1
ATOM 1057 N N . GLY A 1 138 ? 26.101 -32.416 -77.431 1.00 38.88 138 GLY A N 1
ATOM 1058 C CA . GLY A 1 138 ? 25.715 -32.976 -78.725 1.00 38.88 138 GLY A CA 1
ATOM 1059 C C . GLY A 1 138 ? 25.174 -31.941 -79.716 1.00 38.88 138 GLY A C 1
ATOM 1060 O O . GLY A 1 138 ? 24.433 -31.028 -79.359 1.00 38.88 138 GLY A O 1
ATOM 1061 N N . ARG A 1 139 ? 25.572 -32.126 -80.978 1.00 37.16 139 ARG A N 1
ATOM 1062 C CA . ARG A 1 139 ? 25.134 -31.382 -82.163 1.00 37.16 139 ARG A CA 1
ATOM 1063 C C . ARG A 1 139 ? 23.682 -31.712 -82.516 1.00 37.16 139 ARG A C 1
ATOM 1065 O O . ARG A 1 139 ? 23.308 -32.880 -82.528 1.00 37.16 139 ARG A O 1
ATOM 1072 N N . GLY A 1 140 ? 22.922 -30.687 -82.897 1.00 37.72 140 GLY A N 1
ATOM 1073 C CA . GLY A 1 140 ? 21.737 -30.840 -83.738 1.00 37.72 140 GLY A CA 1
ATOM 1074 C C . GLY A 1 140 ? 22.108 -31.007 -85.216 1.00 37.72 140 GLY A C 1
ATOM 1075 O O . GLY A 1 140 ? 23.186 -30.582 -85.640 1.00 37.72 140 GLY A O 1
ATOM 1076 N N . GLY A 1 141 ? 21.194 -31.596 -85.990 1.00 39.47 141 GLY A N 1
ATOM 1077 C CA . GLY A 1 141 ? 21.232 -31.577 -87.453 1.00 39.47 141 GLY A CA 1
ATOM 1078 C C . GLY A 1 141 ? 20.595 -32.799 -88.118 1.00 39.47 141 GLY A C 1
ATOM 1079 O O . GLY A 1 141 ? 21.258 -33.826 -88.192 1.00 39.47 141 GLY A O 1
ATOM 1080 N N . PHE A 1 142 ? 19.384 -32.567 -88.646 1.00 35.78 142 PHE A N 1
ATOM 1081 C CA . PHE A 1 142 ? 18.667 -33.228 -89.757 1.00 35.78 142 PHE A CA 1
ATOM 1082 C C . PHE A 1 142 ? 18.233 -34.692 -89.623 1.00 35.78 142 PHE A C 1
ATOM 1084 O O . PHE A 1 142 ? 19.094 -35.594 -89.587 1.00 35.78 142 PHE A O 1
#

pLDDT: mean 75.34, std 21.79, range [34.44, 98.06]

InterPro domains:
  IPR048611 Katanin p60 ATPase-containing subunit A1, MIT domain [PF21126] (14-73)
  IPR048611 Katanin p60 ATPase-containing subunit A1, MIT domain [cd21748] (8-76)